Protein AF-A0AAD4Q093-F1 (afdb_monomer)

Mean predicted aligned error: 7.71 Å

Solvent-accessible surface area (backbone atoms only — not comparable to full-atom values): 6287 Å² total; per-residue (Å²): 132,83,76,72,58,82,68,55,68,68,61,55,53,51,38,52,50,53,30,52,54,29,44,57,50,27,52,52,41,47,53,52,50,52,50,53,51,48,53,37,40,76,72,63,76,44,87,67,55,66,74,64,46,39,64,73,76,34,57,67,41,57,53,29,50,53,49,29,51,54,32,49,50,56,42,49,54,50,47,36,49,66,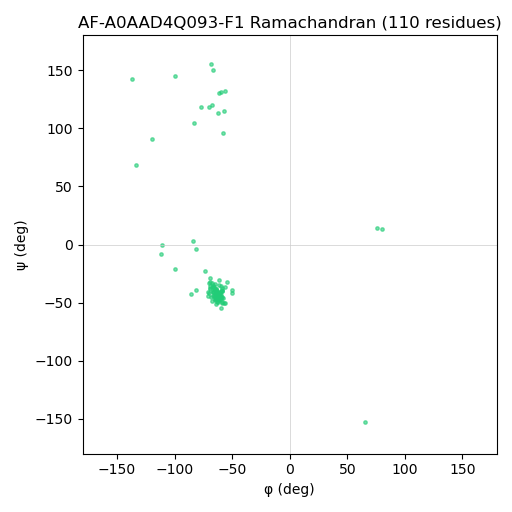55,35,66,70,46,50,56,48,50,54,48,55,53,51,52,49,50,52,53,34,45,76,71,74,41,80,79,84,86,127

Secondary structure (DSSP, 8-state):
--------HHHHHHHHHHHHHHHHHHHHHHHHHHHHHHHHHHTTS--S-HHHHHHHH-HHHHHHHHHHHHHHHHHHHHHHHHHTHHHHHHHHHHHHHHHHHHHHTT------

Radius of gyration: 18.15 Å; Cα contacts (8 Å, |Δi|>4): 68; chains: 1; bounding box: 41×20×58 Å

pLDDT: mean 85.92, std 13.87, range [34.16, 97.0]

Nearest PDB structures (foldseek):
  4bne-assembly1_B  TM=5.927E-01  e=4.797E+00  Gallus gallus
  3i2w-assembly1_B  TM=3.534E-01  e=2.654E+00  Drosophila melanogaster

Organism: NCBI:txid1131652

Structure (mmCIF, N/CA/C/O backbone):
data_AF-A0AAD4Q093-F1
#
_entry.id   AF-A0AAD4Q093-F1
#
loop_
_atom_site.group_PDB
_atom_site.id
_atom_site.type_symbol
_atom_site.label_atom_id
_atom_site.label_alt_id
_atom_site.label_comp_id
_atom_site.label_asym_id
_atom_site.label_entity_id
_atom_site.label_seq_id
_atom_site.pdbx_PDB_ins_code
_atom_site.Cartn_x
_atom_site.Cartn_y
_atom_site.Cartn_z
_atom_site.occupancy
_atom_site.B_iso_or_equiv
_atom_site.auth_seq_id
_atom_site.auth_comp_id
_atom_site.auth_asym_id
_atom_site.auth_atom_id
_atom_site.pdbx_PDB_model_num
ATOM 1 N N . MET A 1 1 ? 12.791 3.727 -34.131 1.00 34.16 1 MET A N 1
ATOM 2 C CA . MET A 1 1 ? 13.203 2.880 -32.993 1.00 34.16 1 MET A CA 1
ATOM 3 C C . MET A 1 1 ? 13.523 3.802 -31.833 1.00 34.16 1 MET A C 1
ATOM 5 O O . MET A 1 1 ? 14.506 4.523 -31.920 1.00 34.16 1 MET A O 1
ATOM 9 N N . LEU A 1 2 ? 12.662 3.862 -30.816 1.00 39.75 2 LEU A N 1
ATOM 10 C CA . LEU A 1 2 ? 12.984 4.540 -29.559 1.00 39.75 2 LEU A CA 1
ATOM 11 C C . LEU A 1 2 ? 13.916 3.610 -28.779 1.00 39.75 2 LEU A C 1
ATOM 13 O O . LEU A 1 2 ? 13.555 2.464 -28.521 1.00 39.75 2 LEU A O 1
ATOM 17 N N . ALA A 1 3 ? 15.135 4.074 -28.513 1.00 42.38 3 ALA A N 1
ATOM 18 C CA . ALA A 1 3 ? 16.124 3.335 -27.746 1.00 42.38 3 ALA A CA 1
ATOM 19 C C . ALA A 1 3 ? 15.588 3.089 -26.331 1.00 42.38 3 ALA A C 1
ATOM 21 O O . ALA A 1 3 ? 15.117 4.024 -25.681 1.00 42.38 3 ALA A O 1
ATOM 22 N N . ALA A 1 4 ? 15.661 1.839 -25.869 1.00 51.34 4 ALA A N 1
ATOM 23 C CA . ALA A 1 4 ? 15.519 1.531 -24.457 1.00 51.34 4 ALA A CA 1
ATOM 24 C C . ALA A 1 4 ? 16.585 2.342 -23.713 1.00 51.34 4 ALA A C 1
ATOM 26 O O . ALA A 1 4 ? 17.779 2.180 -23.954 1.00 51.34 4 ALA A O 1
ATOM 27 N N . THR A 1 5 ? 16.158 3.289 -22.885 1.00 55.91 5 THR A N 1
ATOM 28 C CA . THR A 1 5 ? 17.061 3.994 -21.980 1.00 55.91 5 THR A CA 1
ATOM 29 C C . THR A 1 5 ? 17.643 2.963 -21.025 1.00 55.91 5 THR A C 1
ATOM 31 O O . THR A 1 5 ? 16.892 2.394 -20.233 1.00 55.91 5 THR A O 1
ATOM 34 N N . ASP A 1 6 ? 18.950 2.711 -21.116 1.00 58.72 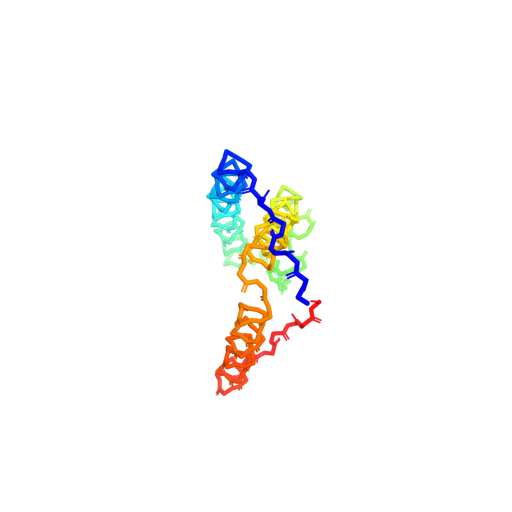6 ASP A N 1
ATOM 35 C CA . ASP A 1 6 ? 19.684 1.858 -20.179 1.00 58.72 6 ASP A CA 1
ATOM 36 C C . ASP A 1 6 ? 19.514 2.419 -18.764 1.00 58.72 6 ASP A C 1
ATOM 38 O O . ASP A 1 6 ? 20.207 3.349 -18.346 1.00 58.72 6 ASP A O 1
ATOM 42 N N . VAL A 1 7 ? 18.553 1.877 -18.014 1.00 61.44 7 VAL A N 1
ATOM 43 C CA . VAL A 1 7 ? 18.488 2.101 -16.575 1.00 61.44 7 VAL A CA 1
ATOM 44 C C . VAL A 1 7 ? 19.710 1.401 -15.983 1.00 61.44 7 VAL A C 1
ATOM 46 O O . VAL A 1 7 ? 19.815 0.177 -16.110 1.00 61.44 7 VAL A O 1
ATOM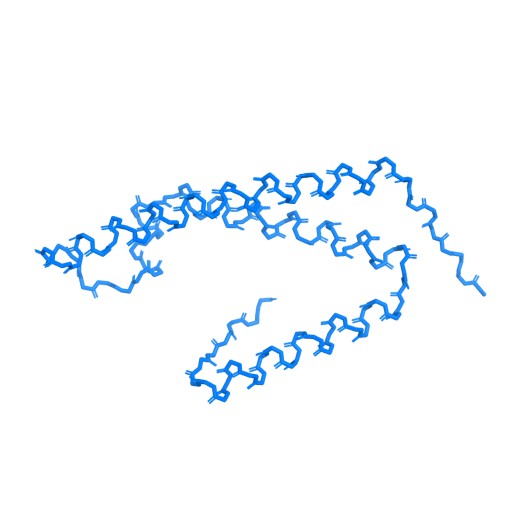 49 N N . PRO A 1 8 ? 20.617 2.119 -15.299 1.00 67.69 8 PRO A N 1
ATOM 50 C CA . PRO A 1 8 ? 21.768 1.489 -14.672 1.00 67.69 8 PRO A CA 1
ATOM 51 C C . PRO A 1 8 ? 21.310 0.394 -13.703 1.00 67.69 8 PRO A C 1
ATOM 53 O O . PRO A 1 8 ? 20.429 0.626 -12.867 1.00 67.69 8 PRO A O 1
ATOM 56 N N . PHE A 1 9 ? 21.915 -0.792 -13.796 1.00 67.31 9 PHE A N 1
ATOM 57 C CA . PHE A 1 9 ? 21.585 -1.950 -12.955 1.00 67.31 9 PHE A CA 1
ATOM 58 C C . PHE A 1 9 ? 21.569 -1.597 -11.455 1.00 67.31 9 PHE A C 1
ATOM 60 O O . PHE A 1 9 ? 20.645 -1.985 -10.736 1.00 67.31 9 PHE A O 1
ATOM 67 N N . ASP A 1 10 ? 22.507 -0.758 -11.009 1.00 73.31 10 ASP A N 1
ATOM 68 C CA . ASP A 1 10 ? 22.612 -0.302 -9.618 1.00 73.31 10 ASP A CA 1
ATOM 69 C C . ASP A 1 10 ? 21.424 0.563 -9.171 1.00 73.31 10 ASP A C 1
ATOM 71 O O . ASP A 1 10 ? 20.936 0.430 -8.047 1.00 73.31 10 ASP A O 1
ATOM 75 N N . ALA A 1 11 ? 20.889 1.404 -10.061 1.00 76.69 11 ALA A N 1
ATOM 76 C CA . ALA A 1 11 ? 19.718 2.226 -9.765 1.00 76.69 11 ALA A CA 1
ATOM 77 C C . ALA A 1 11 ? 18.448 1.369 -9.620 1.00 76.69 11 ALA A C 1
ATOM 79 O O . ALA A 1 11 ? 17.607 1.648 -8.765 1.00 76.69 11 ALA A O 1
ATOM 80 N N . SER A 1 12 ? 18.324 0.301 -10.415 1.00 79.94 12 SER A N 1
ATOM 81 C CA . SER A 1 12 ? 17.216 -0.660 -10.324 1.00 79.94 12 SER A CA 1
ATOM 82 C C . SER A 1 12 ? 17.253 -1.451 -9.013 1.00 79.94 12 SER A C 1
ATOM 84 O O . SER A 1 12 ? 16.233 -1.567 -8.330 1.00 79.94 12 SER A O 1
ATOM 86 N N . GLN A 1 13 ? 18.430 -1.936 -8.605 1.00 86.19 13 GLN A N 1
ATOM 87 C CA . GLN A 1 13 ? 18.579 -2.672 -7.343 1.00 86.19 13 GLN A CA 1
ATOM 88 C C . GLN A 1 13 ? 18.337 -1.784 -6.119 1.00 86.19 13 GLN A C 1
ATOM 90 O O . GLN A 1 13 ? 17.643 -2.196 -5.188 1.00 86.19 13 GLN A O 1
ATOM 95 N N . MET A 1 14 ? 18.826 -0.541 -6.139 1.00 88.81 14 MET A N 1
ATOM 96 C CA . MET A 1 14 ? 18.575 0.415 -5.059 1.00 88.81 14 MET A CA 1
ATOM 97 C C . MET A 1 14 ? 17.078 0.711 -4.897 1.00 88.81 14 MET A C 1
ATOM 99 O O . MET A 1 14 ? 16.561 0.699 -3.783 1.00 88.81 14 MET A O 1
ATOM 103 N N . ARG A 1 15 ? 16.348 0.922 -6.002 1.00 89.12 15 ARG A N 1
ATOM 104 C CA . ARG A 1 15 ? 14.896 1.176 -5.960 1.00 89.12 15 ARG A CA 1
ATOM 105 C C . ARG A 1 15 ? 14.107 -0.025 -5.445 1.00 89.12 15 ARG A C 1
ATOM 107 O O . ARG A 1 15 ? 13.192 0.161 -4.648 1.00 89.12 15 ARG A O 1
ATOM 114 N N . LYS A 1 16 ? 14.491 -1.247 -5.831 1.00 90.62 16 LYS A N 1
ATOM 115 C CA . LYS A 1 16 ? 13.906 -2.481 -5.277 1.00 90.62 16 LYS A CA 1
ATOM 116 C C . LYS A 1 16 ? 14.107 -2.571 -3.769 1.00 90.62 16 LYS A C 1
ATOM 118 O O . LYS A 1 16 ? 13.144 -2.821 -3.052 1.00 90.62 16 LYS A O 1
ATOM 123 N N . LYS A 1 17 ? 15.328 -2.316 -3.291 1.00 93.06 17 LYS A N 1
ATOM 124 C CA . LYS A 1 17 ? 15.633 -2.323 -1.858 1.00 93.06 17 LYS A CA 1
ATOM 125 C C . LYS A 1 17 ? 14.823 -1.265 -1.104 1.00 93.06 17 LYS A C 1
ATOM 127 O O . LYS A 1 17 ? 14.156 -1.594 -0.133 1.00 93.06 17 LYS A O 1
ATOM 132 N N . ASN A 1 18 ? 14.791 -0.028 -1.602 1.00 92.44 18 ASN A N 1
ATOM 133 C CA . ASN A 1 18 ? 14.010 1.053 -0.990 1.00 92.44 18 ASN A CA 1
ATOM 134 C C . ASN A 1 18 ? 12.511 0.723 -0.913 1.00 92.44 18 ASN A C 1
ATOM 136 O O . ASN A 1 18 ? 11.856 1.071 0.067 1.00 92.44 18 ASN A O 1
ATOM 140 N N . TYR A 1 19 ? 11.966 0.060 -1.938 1.00 95.12 19 TYR A N 1
ATOM 141 C CA . TYR A 1 19 ? 10.589 -0.426 -1.925 1.00 95.12 19 TYR A CA 1
ATOM 142 C C . TYR A 1 19 ? 10.376 -1.511 -0.862 1.00 95.12 19 TYR A C 1
ATOM 144 O O . TYR A 1 19 ? 9.428 -1.416 -0.089 1.00 95.12 19 TYR A O 1
ATOM 152 N N . GLN A 1 20 ? 11.264 -2.506 -0.778 1.00 96.50 20 GLN A N 1
ATOM 153 C CA . GLN A 1 20 ? 11.177 -3.586 0.215 1.00 96.50 20 GLN A CA 1
ATOM 154 C C . GLN A 1 20 ? 11.274 -3.066 1.656 1.00 96.50 20 GLN A C 1
ATOM 156 O O . GLN A 1 20 ? 10.504 -3.495 2.518 1.00 96.50 20 GLN A O 1
ATOM 161 N N . ASP A 1 21 ? 12.169 -2.110 1.906 1.00 96.19 21 ASP A N 1
ATOM 162 C CA . ASP A 1 21 ? 12.320 -1.470 3.213 1.00 96.19 21 ASP A CA 1
ATOM 163 C C . ASP A 1 21 ? 11.055 -0.669 3.578 1.00 96.19 21 ASP A C 1
ATOM 165 O O . ASP A 1 21 ? 10.542 -0.772 4.696 1.00 96.19 21 ASP A O 1
ATOM 169 N N . ALA A 1 22 ? 10.497 0.089 2.623 1.00 96.12 22 ALA A N 1
ATOM 170 C CA . ALA A 1 22 ? 9.255 0.836 2.824 1.00 96.12 22 ALA A CA 1
ATOM 171 C C . ALA A 1 22 ? 8.043 -0.083 3.049 1.00 96.12 22 ALA A C 1
ATOM 173 O O . ALA A 1 22 ? 7.205 0.221 3.898 1.00 96.12 22 ALA A O 1
ATOM 174 N N . LEU A 1 23 ? 7.968 -1.207 2.330 1.00 97.00 23 LEU A N 1
ATOM 175 C CA . LEU A 1 23 ? 6.911 -2.206 2.480 1.00 97.00 23 LEU A CA 1
ATOM 176 C C . LEU A 1 23 ? 6.960 -2.833 3.871 1.00 97.00 23 LEU A C 1
ATOM 178 O O . LEU A 1 23 ? 5.966 -2.791 4.587 1.00 97.00 23 LEU A O 1
ATOM 182 N N . SER A 1 24 ? 8.134 -3.309 4.288 1.00 96.00 24 SER A N 1
ATOM 183 C CA . SER A 1 24 ? 8.327 -3.920 5.609 1.00 96.00 24 SER A CA 1
ATOM 184 C C . SER A 1 24 ? 7.960 -2.951 6.736 1.00 96.00 24 SER A C 1
ATOM 186 O O . SER A 1 24 ? 7.324 -3.328 7.722 1.00 96.00 24 SER A O 1
ATOM 188 N N . LYS A 1 25 ? 8.322 -1.669 6.581 1.00 95.56 25 LYS A N 1
ATOM 189 C CA . LYS A 1 25 ? 7.938 -0.629 7.537 1.00 95.56 25 LYS A CA 1
ATOM 190 C C . LYS A 1 25 ? 6.424 -0.412 7.572 1.00 95.56 25 LYS A C 1
ATOM 192 O O . LYS A 1 25 ? 5.858 -0.354 8.661 1.00 95.56 25 LYS A O 1
ATOM 197 N N . PHE A 1 26 ? 5.779 -0.277 6.415 1.00 96.50 26 PHE A N 1
ATOM 198 C CA . PHE A 1 26 ? 4.333 -0.076 6.358 1.00 96.50 26 PHE A CA 1
ATOM 199 C C . PHE A 1 26 ? 3.567 -1.280 6.916 1.00 96.50 26 PHE A C 1
ATOM 201 O O . PHE A 1 26 ? 2.629 -1.082 7.672 1.00 96.50 26 PHE A O 1
ATOM 208 N N . GLU A 1 27 ? 3.988 -2.513 6.626 1.00 95.31 27 GLU A N 1
ATOM 209 C CA . GLU A 1 27 ? 3.370 -3.727 7.181 1.00 95.31 27 GLU A CA 1
ATOM 210 C C . GLU A 1 27 ? 3.445 -3.764 8.712 1.00 95.31 27 GLU A C 1
ATOM 212 O O . GLU A 1 27 ? 2.465 -4.106 9.376 1.00 95.31 27 GLU A O 1
ATOM 217 N N . SER A 1 28 ? 4.588 -3.373 9.284 1.00 95.31 28 SER A N 1
ATOM 218 C CA . SER A 1 28 ? 4.735 -3.250 10.736 1.00 95.31 28 SER A CA 1
ATOM 219 C C . SER A 1 28 ? 3.803 -2.179 11.307 1.00 95.31 28 SER A C 1
ATOM 221 O O . SER A 1 28 ? 3.071 -2.451 12.260 1.00 95.31 28 SER A O 1
ATOM 223 N N . ASP A 1 29 ? 3.804 -0.982 10.711 1.00 94.69 29 ASP A N 1
ATOM 224 C CA . ASP A 1 29 ? 2.968 0.137 11.156 1.00 94.69 29 ASP A CA 1
ATOM 225 C C . ASP A 1 29 ? 1.461 -0.190 11.000 1.00 94.69 29 ASP A C 1
ATOM 227 O O . ASP A 1 29 ? 0.666 0.152 11.874 1.00 94.69 29 ASP A O 1
ATOM 231 N N . ASP A 1 30 ? 1.048 -0.878 9.925 1.00 95.69 30 ASP A N 1
ATOM 232 C CA . ASP A 1 30 ? -0.340 -1.304 9.665 1.00 95.69 30 ASP A CA 1
ATOM 233 C C . ASP A 1 30 ? -0.803 -2.371 10.648 1.00 95.69 30 ASP A C 1
ATOM 235 O O . ASP A 1 30 ? -1.887 -2.256 11.222 1.00 95.69 30 ASP A O 1
ATOM 239 N N . LYS A 1 31 ? 0.037 -3.375 10.913 1.00 95.94 31 LYS A N 1
ATOM 240 C CA . LYS A 1 31 ? -0.271 -4.412 11.897 1.00 95.94 31 LYS A CA 1
ATOM 241 C C . LYS A 1 31 ? -0.452 -3.819 13.290 1.00 95.94 31 LYS A C 1
ATOM 243 O O . LYS A 1 31 ? -1.399 -4.179 13.989 1.00 95.94 31 LYS A O 1
ATOM 248 N N . GLU A 1 32 ? 0.437 -2.912 13.692 1.00 95.44 32 GLU A N 1
ATOM 249 C CA . GLU A 1 32 ? 0.325 -2.220 14.973 1.00 95.44 32 GLU A CA 1
ATOM 250 C C . GLU A 1 32 ? -0.935 -1.342 15.014 1.00 95.44 32 GLU A C 1
ATOM 252 O O . 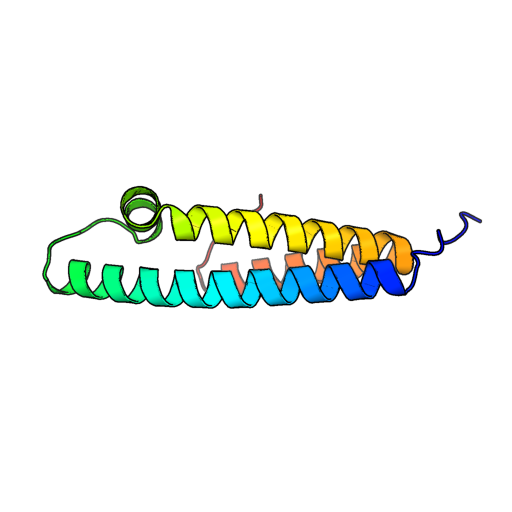GLU A 1 32 ? -1.712 -1.427 15.964 1.00 95.44 32 GLU A O 1
ATOM 257 N N . ALA A 1 33 ? -1.196 -0.546 13.973 1.00 96.25 33 ALA A N 1
ATOM 258 C CA . ALA A 1 33 ? -2.389 0.293 13.897 1.00 96.25 33 ALA A CA 1
ATOM 259 C C . ALA A 1 33 ? -3.683 -0.527 14.000 1.00 96.25 33 ALA A C 1
ATOM 261 O O . ALA A 1 33 ? -4.566 -0.176 14.779 1.00 96.25 33 ALA A O 1
ATOM 262 N N . ARG A 1 34 ? -3.788 -1.641 13.266 1.00 96.94 34 ARG A N 1
ATOM 263 C CA . ARG A 1 34 ? -4.961 -2.527 13.305 1.00 96.94 34 ARG A CA 1
ATOM 264 C C . ARG A 1 34 ? -5.145 -3.197 14.654 1.00 96.94 34 ARG A C 1
ATOM 266 O O . ARG A 1 34 ? -6.280 -3.341 15.093 1.00 96.94 34 ARG A O 1
ATOM 273 N N . LYS A 1 35 ? -4.051 -3.596 15.308 1.00 96.25 35 LYS A N 1
ATOM 274 C CA . LYS A 1 35 ? -4.111 -4.163 16.655 1.00 96.25 35 LYS A CA 1
ATOM 275 C C . LYS A 1 35 ? -4.730 -3.160 17.633 1.00 96.25 35 LYS A C 1
ATOM 277 O O . LYS A 1 35 ? -5.737 -3.483 18.248 1.00 96.25 35 LYS A O 1
ATOM 282 N N . ASN A 1 36 ? -4.180 -1.948 17.707 1.00 94.81 36 ASN A N 1
ATOM 283 C CA . ASN A 1 36 ? -4.680 -0.922 18.628 1.00 94.81 36 ASN A CA 1
ATOM 284 C C . ASN A 1 36 ? -6.116 -0.493 18.288 1.00 94.81 36 ASN A C 1
ATOM 286 O O . ASN A 1 36 ? -6.927 -0.319 19.185 1.00 94.81 36 ASN A O 1
ATOM 290 N N . TYR A 1 37 ? -6.452 -0.376 16.997 1.00 96.50 37 TYR A N 1
ATOM 291 C CA . TYR A 1 37 ? -7.824 -0.088 16.574 1.00 96.50 37 TYR A CA 1
ATOM 292 C C . TYR A 1 37 ? -8.809 -1.153 17.059 1.00 96.50 37 TYR A C 1
ATOM 294 O O . TYR A 1 37 ? -9.883 -0.812 17.541 1.00 96.50 37 TYR A O 1
ATOM 302 N N . ASN A 1 38 ? -8.462 -2.435 16.917 1.00 95.62 38 ASN A N 1
ATOM 303 C CA . ASN A 1 38 ? -9.329 -3.518 17.366 1.00 95.62 38 ASN A CA 1
ATOM 304 C C . ASN A 1 38 ? -9.462 -3.523 18.893 1.00 95.62 38 ASN A C 1
ATOM 306 O O . ASN A 1 38 ? -10.574 -3.670 19.376 1.00 95.62 38 ASN A O 1
ATOM 310 N N . GLU A 1 39 ? -8.375 -3.293 19.636 1.00 96.19 39 GLU A N 1
ATOM 311 C CA . GLU A 1 39 ? -8.416 -3.167 21.102 1.00 96.19 39 GLU A CA 1
ATOM 312 C C . GLU A 1 39 ? -9.342 -2.013 21.534 1.00 96.19 39 GLU A C 1
ATOM 314 O O . GLU A 1 39 ? -10.279 -2.229 22.299 1.00 96.19 39 GLU A O 1
ATOM 319 N N . GLU A 1 40 ? -9.181 -0.816 20.961 1.00 95.69 40 GLU A N 1
ATOM 320 C CA . GLU A 1 40 ? -10.055 0.325 21.266 1.00 95.69 40 GLU A CA 1
ATOM 321 C C . GLU A 1 40 ? -11.507 0.101 20.830 1.00 95.69 40 GLU A C 1
ATOM 323 O O . GLU A 1 40 ? -12.440 0.575 21.478 1.00 95.69 40 GLU A O 1
ATOM 328 N N . LYS A 1 41 ? -11.728 -0.613 19.726 1.00 93.50 41 LYS A N 1
ATOM 329 C CA . LYS A 1 41 ? -13.071 -0.935 19.245 1.00 93.50 41 LYS A CA 1
ATOM 330 C C . LYS A 1 41 ? -13.768 -1.950 20.147 1.00 93.50 41 LYS A C 1
ATOM 332 O O . LYS A 1 41 ? -14.942 -1.763 20.461 1.00 93.50 41 LYS A O 1
ATOM 337 N N . ASP A 1 42 ? -13.059 -2.995 20.561 1.00 94.88 42 ASP A N 1
ATOM 338 C CA . ASP A 1 42 ? -13.585 -4.061 21.417 1.00 94.88 42 ASP A CA 1
ATOM 339 C C . ASP A 1 42 ? -13.890 -3.542 22.831 1.00 94.88 42 ASP A C 1
ATOM 341 O O . ASP A 1 42 ? -14.871 -3.954 23.450 1.00 94.88 42 ASP A O 1
ATOM 345 N N . GLU A 1 43 ? -13.108 -2.574 23.314 1.00 95.44 43 GLU A N 1
ATOM 346 C CA . GLU A 1 43 ? -13.341 -1.874 24.583 1.00 95.44 43 GLU A CA 1
ATOM 347 C C . GLU A 1 43 ? -14.382 -0.739 24.469 1.00 95.44 43 GLU A C 1
ATOM 349 O O . GLU A 1 43 ? -14.762 -0.130 25.470 1.00 95.44 43 GLU A O 1
ATOM 354 N N . GLY A 1 44 ? -14.890 -0.465 23.261 1.00 94.00 44 GLY A N 1
ATOM 355 C CA . GLY A 1 44 ? -15.918 0.546 23.007 1.00 94.00 44 GLY A CA 1
ATOM 356 C C . GLY A 1 44 ? -15.415 1.995 23.028 1.00 94.00 44 GLY A C 1
ATOM 357 O O . GLY A 1 44 ? -16.229 2.919 23.059 1.00 94.00 44 GLY A O 1
ATOM 358 N N . PHE A 1 45 ? -14.099 2.212 22.987 1.00 94.50 45 PHE A N 1
ATOM 359 C CA . PHE A 1 45 ? -13.474 3.537 22.922 1.00 94.50 45 PHE A CA 1
ATOM 360 C C . PHE A 1 45 ? -13.614 4.207 21.556 1.00 94.50 45 PHE A C 1
ATOM 362 O O . PHE A 1 45 ? -13.576 5.435 21.468 1.00 94.50 45 PHE A O 1
ATOM 369 N N . THR A 1 46 ? -13.828 3.433 20.491 1.00 92.62 46 THR A N 1
ATOM 370 C CA . THR A 1 46 ? -14.113 3.984 19.166 1.00 92.62 46 THR A CA 1
ATOM 371 C C . THR A 1 46 ? -15.235 3.238 18.451 1.00 92.62 46 THR A C 1
ATOM 373 O O . THR A 1 46 ? -15.349 2.015 18.504 1.00 92.62 46 THR A O 1
ATOM 376 N N . SER A 1 47 ? -16.062 3.998 17.734 1.00 93.75 47 SER A N 1
ATOM 377 C CA . SER A 1 47 ? -17.025 3.476 16.753 1.00 93.75 47 SER A CA 1
ATOM 378 C C . SER A 1 47 ? -16.644 3.849 15.318 1.00 93.75 47 SER A C 1
ATOM 380 O O . SER A 1 47 ? -17.330 3.462 14.367 1.00 93.75 47 SER A O 1
ATOM 382 N N . ASP A 1 48 ? -15.533 4.570 15.154 1.00 92.75 48 ASP A N 1
ATOM 383 C CA . ASP A 1 48 ? -15.077 5.036 13.857 1.00 92.75 48 ASP A CA 1
ATOM 384 C C . ASP A 1 48 ? -14.627 3.868 12.984 1.00 92.75 48 ASP A C 1
ATOM 386 O O . ASP A 1 48 ? -14.209 2.798 13.444 1.00 92.75 48 ASP A O 1
ATOM 390 N N . LYS A 1 49 ? -14.674 4.082 11.669 1.00 93.88 49 LYS A N 1
ATOM 391 C CA . LYS A 1 49 ? -13.990 3.197 10.727 1.00 93.88 49 LYS A CA 1
ATOM 392 C C . LYS A 1 49 ? -12.480 3.327 10.917 1.00 93.88 49 LYS A C 1
ATOM 394 O O . LYS A 1 49 ? -11.984 4.410 11.222 1.00 93.88 49 LYS A O 1
ATOM 399 N N . PHE A 1 50 ? -11.755 2.241 10.647 1.00 92.62 50 PHE A N 1
ATOM 400 C CA . PHE A 1 50 ? -10.294 2.203 10.757 1.00 92.62 50 PHE A CA 1
ATOM 401 C C . PHE A 1 50 ? -9.611 3.372 10.035 1.00 92.62 50 PHE A C 1
ATOM 403 O O . PHE A 1 50 ? -8.706 3.971 10.592 1.00 92.62 50 PHE A O 1
ATOM 410 N N . GLU A 1 51 ? -10.064 3.738 8.833 1.00 90.94 51 GLU A N 1
ATOM 411 C CA . GLU A 1 51 ? -9.479 4.834 8.043 1.00 90.94 51 GLU A CA 1
ATOM 412 C C . GLU A 1 51 ? -9.559 6.192 8.754 1.00 90.94 51 GLU A C 1
ATOM 414 O O . GLU A 1 51 ? -8.577 6.933 8.795 1.00 90.94 51 GLU A O 1
ATOM 419 N N . THR A 1 52 ? -10.697 6.504 9.374 1.00 93.12 52 THR A N 1
ATOM 420 C CA . THR A 1 52 ? -10.846 7.724 10.175 1.00 93.12 52 THR A CA 1
ATOM 421 C C . THR A 1 52 ? -9.975 7.640 11.423 1.00 93.12 52 THR A C 1
ATOM 423 O O . THR A 1 52 ? -9.189 8.543 11.696 1.00 93.12 52 THR A O 1
ATOM 426 N N . TRP A 1 53 ? -10.048 6.519 12.138 1.00 95.62 53 TRP A N 1
ATOM 427 C CA . TRP A 1 53 ? -9.321 6.329 13.387 1.00 95.62 53 TRP A CA 1
ATOM 428 C C . TRP A 1 53 ? -7.796 6.391 13.202 1.00 95.62 53 TRP A C 1
ATOM 430 O O . TRP A 1 53 ? -7.096 7.056 13.967 1.00 95.62 53 TRP A O 1
ATOM 440 N N . VAL A 1 54 ? -7.260 5.742 12.164 1.00 95.00 54 VAL A N 1
ATOM 441 C CA . VAL A 1 54 ? -5.812 5.621 11.946 1.00 95.00 54 VAL A CA 1
ATOM 442 C C . VAL A 1 54 ? -5.181 6.959 11.572 1.00 95.00 54 VAL A C 1
ATOM 444 O O . VAL A 1 54 ? -4.054 7.241 11.974 1.00 95.00 54 VAL A O 1
ATOM 447 N N . THR A 1 55 ? -5.915 7.825 10.867 1.00 91.88 55 THR A N 1
ATOM 448 C CA . THR A 1 55 ? -5.423 9.168 10.516 1.00 91.88 55 THR A CA 1
ATOM 449 C C . THR A 1 55 ? -5.302 10.088 11.729 1.00 91.88 55 THR A C 1
ATOM 451 O O . THR A 1 55 ? -4.424 10.948 11.748 1.00 91.88 55 THR A O 1
ATOM 454 N N . GLN A 1 56 ? -6.130 9.881 12.754 1.00 92.69 56 GLN A N 1
ATOM 455 C CA . GLN A 1 56 ? -6.120 10.672 13.984 1.00 92.69 56 GLN A CA 1
ATOM 456 C C . GLN A 1 56 ? -5.105 10.140 15.003 1.00 92.69 56 GLN A C 1
ATOM 458 O O . GLN A 1 56 ? -4.369 10.915 15.608 1.00 92.69 56 GLN A O 1
ATOM 463 N N . ASN A 1 57 ? -5.037 8.816 15.165 1.00 94.75 57 ASN A N 1
ATOM 464 C CA . ASN A 1 57 ? -4.296 8.186 16.261 1.00 94.75 57 ASN A CA 1
ATOM 465 C C . ASN A 1 57 ? -2.909 7.679 15.854 1.00 94.75 57 ASN A C 1
ATOM 467 O O . ASN A 1 57 ? -2.037 7.489 16.703 1.00 94.75 57 ASN A O 1
ATOM 471 N N . ARG A 1 58 ? -2.670 7.450 14.557 1.00 93.38 58 ARG A N 1
ATOM 472 C CA . ARG A 1 58 ? -1.413 6.880 14.050 1.00 93.38 58 ARG A CA 1
ATOM 473 C C . ARG A 1 58 ? -0.870 7.664 12.845 1.00 93.38 58 ARG A C 1
ATOM 475 O O . ARG A 1 58 ? -0.774 7.112 11.750 1.00 93.38 58 ARG A O 1
ATOM 482 N N . PRO A 1 59 ? -0.401 8.917 13.022 1.00 91.38 59 PRO A N 1
ATOM 483 C CA . PRO A 1 59 ? 0.197 9.692 11.927 1.00 91.38 59 PRO A CA 1
ATOM 484 C C . PRO A 1 59 ? 1.356 8.976 11.212 1.00 91.38 59 PRO A C 1
ATOM 486 O O . PRO A 1 59 ? 1.533 9.129 10.002 1.00 91.38 59 PRO A O 1
ATOM 489 N N . SER A 1 60 ? 2.124 8.153 11.938 1.00 90.94 60 SER A N 1
ATOM 490 C CA . SER A 1 60 ? 3.212 7.337 11.383 1.00 90.94 60 SER A CA 1
ATOM 491 C C . SER A 1 60 ? 2.739 6.354 10.309 1.00 90.94 60 SER A C 1
ATOM 493 O O . SER A 1 60 ? 3.451 6.172 9.324 1.00 90.94 60 SER A O 1
ATOM 495 N N . TRP A 1 61 ? 1.534 5.792 10.450 1.00 94.88 61 TRP A N 1
ATOM 496 C CA . TRP A 1 61 ? 0.916 4.906 9.460 1.00 94.88 61 TRP A CA 1
ATOM 497 C C . TRP A 1 61 ? 0.660 5.634 8.139 1.00 94.88 61 TRP A C 1
ATOM 499 O O . TRP A 1 61 ? 0.979 5.130 7.064 1.00 94.88 61 TRP A O 1
ATOM 509 N N . GLY A 1 62 ? 0.139 6.864 8.205 1.00 92.88 62 GLY A N 1
ATOM 510 C CA . GLY A 1 62 ? -0.084 7.686 7.014 1.00 92.88 62 GLY A CA 1
ATOM 511 C C . GLY A 1 62 ? 1.225 8.033 6.299 1.00 92.88 62 GLY A C 1
ATOM 512 O O . GLY A 1 62 ? 1.307 7.977 5.070 1.00 92.88 62 GLY A O 1
ATOM 513 N N . VAL A 1 63 ? 2.276 8.337 7.067 1.00 94.12 63 VAL A N 1
ATOM 514 C CA . VAL A 1 63 ? 3.617 8.619 6.532 1.00 94.12 63 VAL A CA 1
ATOM 515 C C . VAL A 1 63 ? 4.224 7.385 5.863 1.00 94.12 63 VAL A C 1
ATOM 517 O O . VAL A 1 63 ? 4.755 7.500 4.753 1.00 94.12 63 VAL A O 1
ATOM 520 N N . SER A 1 64 ? 4.146 6.205 6.484 1.00 95.19 64 SER A N 1
ATOM 521 C CA . SER A 1 64 ? 4.680 4.979 5.882 1.00 95.19 64 SER A CA 1
ATOM 522 C C . SER A 1 64 ? 3.868 4.527 4.672 1.00 95.19 64 SER A C 1
ATOM 524 O O . SER A 1 64 ? 4.481 4.178 3.664 1.00 95.19 64 SER A O 1
ATOM 526 N N . LYS A 1 65 ? 2.533 4.667 4.685 1.00 94.62 65 LYS A N 1
ATOM 527 C CA . LYS A 1 65 ? 1.679 4.439 3.504 1.00 94.62 65 LYS A CA 1
ATOM 528 C C . LYS A 1 65 ? 2.104 5.312 2.323 1.00 94.62 65 LYS A C 1
ATOM 53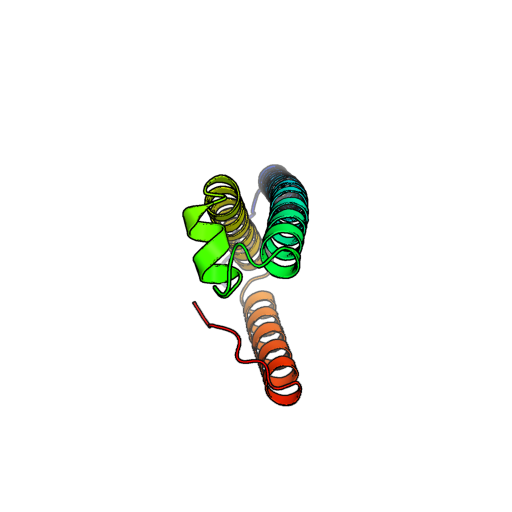0 O O . LYS A 1 65 ? 2.343 4.803 1.229 1.00 94.62 65 LYS A O 1
ATOM 535 N N . LYS A 1 66 ? 2.257 6.622 2.550 1.00 94.31 66 LYS A N 1
ATOM 536 C CA . LYS A 1 66 ? 2.676 7.571 1.506 1.00 94.31 66 LYS A CA 1
ATOM 537 C C . LYS A 1 66 ? 4.090 7.278 1.001 1.00 94.31 66 LYS A C 1
ATOM 539 O O . LYS A 1 66 ? 4.356 7.385 -0.193 1.00 94.31 66 LYS A O 1
ATOM 544 N N . THR A 1 67 ? 4.994 6.892 1.901 1.00 95.25 67 THR A N 1
ATOM 545 C CA . THR A 1 67 ? 6.363 6.505 1.536 1.00 95.25 67 THR A CA 1
ATOM 546 C C . THR A 1 67 ? 6.359 5.260 0.654 1.00 95.25 67 THR A C 1
ATOM 548 O O . THR A 1 67 ? 7.017 5.254 -0.384 1.00 95.25 67 THR A O 1
ATOM 551 N N . LEU A 1 68 ? 5.589 4.233 1.023 1.00 95.75 68 LEU A N 1
ATOM 552 C CA . LEU A 1 68 ? 5.435 3.018 0.228 1.00 95.75 68 LEU A CA 1
ATOM 553 C C . LEU A 1 68 ? 4.865 3.322 -1.163 1.00 95.75 68 LEU A C 1
ATOM 555 O O . LEU A 1 68 ? 5.420 2.840 -2.148 1.00 95.75 68 LEU A O 1
ATOM 559 N N . GLN A 1 69 ? 3.826 4.159 -1.261 1.00 94.06 69 GLN A N 1
ATOM 560 C CA . GLN A 1 69 ? 3.273 4.592 -2.551 1.00 94.06 69 GLN A CA 1
ATOM 561 C C . GLN A 1 69 ? 4.340 5.265 -3.422 1.00 94.06 69 GLN A C 1
ATOM 563 O O . GLN A 1 69 ? 4.575 4.820 -4.541 1.00 94.06 69 GLN A O 1
ATOM 568 N N . GLY A 1 70 ? 5.085 6.235 -2.880 1.00 94.31 70 GLY A N 1
ATOM 569 C CA . GLY A 1 70 ? 6.157 6.896 -3.631 1.00 94.31 70 GLY A CA 1
ATOM 570 C C . GLY A 1 70 ? 7.250 5.932 -4.116 1.00 94.31 70 GLY A C 1
ATOM 571 O O . GLY A 1 70 ? 7.704 6.029 -5.254 1.00 94.31 70 GLY A O 1
ATOM 572 N N . ARG A 1 71 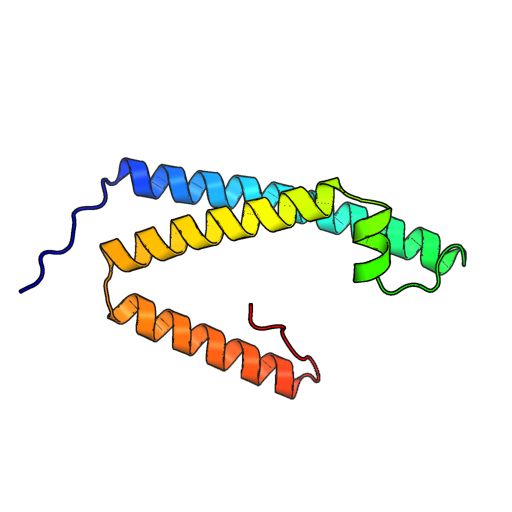? 7.651 4.951 -3.293 1.00 94.31 71 ARG A N 1
ATOM 573 C CA . ARG A 1 71 ? 8.629 3.926 -3.712 1.00 94.31 71 ARG A CA 1
ATOM 574 C C . ARG A 1 71 ? 8.062 2.951 -4.742 1.00 94.31 71 ARG A C 1
ATOM 576 O O . ARG A 1 71 ? 8.800 2.501 -5.617 1.00 94.31 71 ARG A O 1
ATOM 583 N N . SER A 1 72 ? 6.771 2.641 -4.661 1.00 91.38 72 SER A N 1
ATOM 584 C CA . SER A 1 72 ? 6.068 1.832 -5.659 1.00 91.38 72 SER A CA 1
ATOM 585 C C . SER A 1 72 ? 6.037 2.533 -7.019 1.00 91.38 72 SER A C 1
ATOM 587 O O . SER A 1 72 ? 6.320 1.905 -8.042 1.00 91.38 72 SER A O 1
ATOM 589 N N . ASP A 1 73 ? 5.775 3.841 -7.038 1.00 91.62 73 ASP A N 1
ATOM 590 C CA . ASP A 1 73 ? 5.772 4.648 -8.262 1.00 91.62 73 ASP A CA 1
ATOM 591 C C . ASP A 1 73 ? 7.171 4.715 -8.885 1.00 91.62 73 ASP A C 1
ATOM 593 O O . ASP A 1 73 ? 7.335 4.482 -10.084 1.00 91.62 73 ASP A O 1
ATOM 597 N N . GLU A 1 74 ? 8.207 4.942 -8.072 1.00 91.31 74 GLU A N 1
ATOM 598 C CA . GLU A 1 74 ? 9.604 4.932 -8.524 1.00 91.31 74 GLU A CA 1
ATOM 599 C C . GLU A 1 74 ? 10.013 3.587 -9.145 1.00 91.31 74 GLU A C 1
ATOM 601 O O . GLU A 1 74 ? 10.748 3.560 -10.142 1.00 91.31 74 GLU A O 1
ATOM 606 N N . LEU A 1 75 ? 9.569 2.472 -8.555 1.00 88.88 75 LEU A N 1
ATOM 607 C CA . LEU A 1 75 ? 9.842 1.127 -9.056 1.00 88.88 75 LEU A CA 1
ATOM 608 C C . LEU A 1 75 ? 9.078 0.855 -10.358 1.00 88.88 75 LEU A C 1
ATOM 610 O O . LEU A 1 75 ? 9.656 0.326 -11.308 1.00 88.88 75 LEU A O 1
ATOM 614 N N . THR A 1 76 ? 7.817 1.283 -10.427 1.00 88.12 76 THR A N 1
ATOM 615 C CA . THR A 1 76 ? 6.966 1.161 -11.618 1.00 88.12 76 THR A CA 1
ATOM 616 C C . THR A 1 76 ? 7.546 1.946 -12.789 1.00 88.12 76 THR A C 1
ATOM 618 O O . THR A 1 76 ? 7.720 1.389 -13.869 1.00 88.12 76 THR A O 1
ATOM 621 N N . GLN A 1 77 ? 7.942 3.204 -12.576 1.00 87.81 77 GLN A N 1
ATOM 622 C CA . GLN A 1 77 ? 8.596 4.027 -13.600 1.00 87.81 77 GLN A CA 1
ATOM 623 C C . GLN A 1 77 ? 9.896 3.389 -14.099 1.00 87.81 77 GLN A C 1
ATOM 625 O O . GLN A 1 77 ? 10.186 3.404 -15.293 1.00 87.81 77 GLN A O 1
ATOM 630 N N . THR A 1 78 ? 10.664 2.779 -13.195 1.00 87.81 78 THR A N 1
ATOM 631 C CA . THR A 1 78 ? 11.900 2.072 -13.552 1.00 87.81 78 THR A CA 1
ATOM 632 C C . THR A 1 78 ? 11.620 0.849 -14.418 1.00 87.81 78 THR A C 1
ATOM 634 O O . THR A 1 78 ? 12.30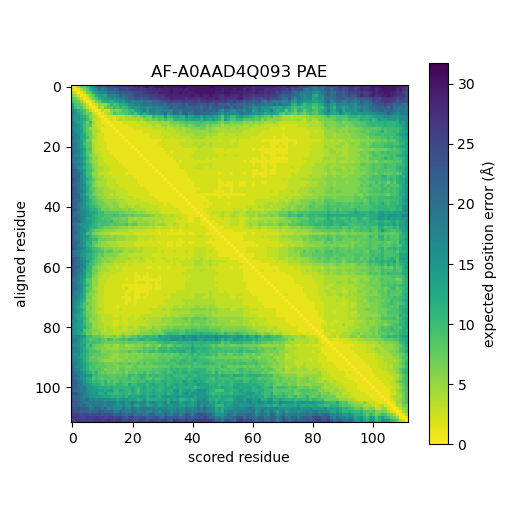8 0.622 -15.412 1.00 87.81 78 THR A O 1
ATOM 637 N N . ALA A 1 79 ? 10.593 0.075 -14.072 1.00 85.25 79 ALA A N 1
ATOM 638 C CA . ALA A 1 79 ? 10.170 -1.067 -14.867 1.00 85.25 79 ALA A CA 1
ATOM 639 C C . ALA A 1 79 ? 9.613 -0.634 -16.234 1.00 85.25 79 ALA A C 1
ATOM 641 O O . ALA A 1 79 ? 9.960 -1.240 -17.244 1.00 85.25 79 ALA A O 1
ATOM 642 N N . MET A 1 80 ? 8.841 0.453 -16.301 1.00 86.75 80 MET A N 1
ATOM 643 C CA . MET A 1 80 ? 8.381 1.033 -17.567 1.00 86.75 80 MET A CA 1
ATOM 644 C C . MET A 1 80 ? 9.548 1.498 -18.447 1.00 86.75 80 MET A C 1
ATOM 646 O O . MET A 1 80 ? 9.533 1.245 -19.647 1.00 86.75 80 MET A O 1
ATOM 650 N N . ALA A 1 81 ? 10.579 2.124 -17.873 1.00 85.56 81 ALA A N 1
ATOM 651 C CA . ALA A 1 81 ? 11.764 2.543 -18.623 1.00 85.56 81 ALA A CA 1
ATOM 652 C C . ALA A 1 81 ? 12.579 1.351 -19.159 1.00 85.56 81 ALA A C 1
ATOM 654 O O . ALA A 1 81 ? 13.111 1.420 -20.264 1.00 85.56 81 ALA A O 1
ATOM 655 N N . ALA A 1 82 ? 12.658 0.255 -18.397 1.00 84.62 82 ALA A N 1
ATOM 656 C CA . ALA A 1 82 ? 13.427 -0.931 -18.771 1.00 84.62 82 ALA A CA 1
ATOM 657 C C . ALA A 1 82 ? 12.691 -1.859 -19.756 1.00 84.62 82 ALA A C 1
ATOM 659 O O . ALA A 1 82 ? 13.310 -2.429 -20.650 1.00 84.62 82 ALA A O 1
ATOM 660 N N . PHE A 1 83 ? 11.378 -2.034 -19.588 1.00 85.12 83 PHE A N 1
ATOM 661 C CA . PHE A 1 83 ? 10.583 -3.029 -20.320 1.00 85.12 83 PHE A CA 1
ATOM 662 C C . PHE A 1 83 ? 9.578 -2.413 -21.305 1.00 85.12 83 PHE A C 1
ATOM 664 O O . PHE A 1 83 ? 8.976 -3.131 -22.105 1.00 85.12 83 PHE A O 1
ATOM 671 N N . GLY A 1 84 ? 9.401 -1.091 -21.275 1.00 85.25 84 GLY A N 1
ATOM 672 C CA . GLY A 1 84 ? 8.559 -0.351 -22.208 1.00 85.25 84 GLY A CA 1
ATOM 673 C C . GLY A 1 84 ? 7.064 -0.673 -22.105 1.00 85.25 84 GLY A C 1
ATOM 674 O O . GLY A 1 84 ? 6.543 -1.064 -21.058 1.00 85.25 84 GLY A O 1
ATOM 675 N N . LEU A 1 85 ? 6.372 -0.501 -23.235 1.00 83.25 85 LEU A N 1
ATOM 676 C CA . LEU A 1 85 ? 4.913 -0.617 -23.368 1.00 83.25 85 LEU A CA 1
ATOM 677 C C . LEU A 1 85 ? 4.354 -1.970 -22.915 1.00 83.25 85 LEU A C 1
ATOM 679 O O . LEU A 1 85 ? 3.308 -2.001 -22.278 1.00 83.25 85 LEU A O 1
ATOM 683 N N . ALA A 1 86 ? 5.064 -3.074 -23.163 1.00 83.81 86 ALA A N 1
ATOM 684 C CA . ALA A 1 86 ? 4.594 -4.406 -22.778 1.00 83.81 86 ALA A CA 1
ATOM 685 C C . ALA A 1 86 ? 4.414 -4.549 -21.255 1.00 83.81 86 ALA A C 1
ATOM 687 O O . ALA A 1 86 ? 3.491 -5.218 -20.788 1.00 83.81 86 ALA A O 1
ATOM 688 N N . TYR A 1 87 ? 5.272 -3.897 -20.463 1.00 85.94 87 TYR A N 1
ATOM 689 C CA . TYR A 1 87 ? 5.111 -3.864 -19.010 1.00 85.94 87 TYR A CA 1
ATOM 690 C C . TYR A 1 87 ? 3.925 -2.993 -18.592 1.00 85.94 87 TYR A C 1
ATOM 692 O O . TYR A 1 87 ? 3.168 -3.388 -17.709 1.00 85.94 87 TYR A O 1
ATOM 700 N N . GLN A 1 88 ? 3.729 -1.845 -19.246 1.00 86.44 88 GLN A N 1
ATOM 701 C CA . GLN A 1 88 ? 2.592 -0.965 -18.976 1.00 86.44 88 GLN A CA 1
ATOM 702 C C . GLN A 1 88 ? 1.254 -1.656 -19.279 1.00 86.44 88 GLN A C 1
ATOM 704 O O . GLN A 1 88 ? 0.352 -1.626 -18.448 1.00 86.44 88 GLN A O 1
ATOM 709 N N . GLU A 1 89 ? 1.133 -2.326 -20.425 1.00 87.50 89 GLU A N 1
ATOM 710 C CA . GLU A 1 89 ? -0.073 -3.077 -20.801 1.00 87.50 89 GLU A CA 1
ATOM 711 C C . GLU A 1 89 ? -0.379 -4.194 -19.802 1.00 87.50 89 GLU A C 1
ATOM 713 O O . GLU A 1 89 ? -1.527 -4.367 -19.387 1.00 87.50 89 GLU A O 1
ATOM 718 N N . LYS A 1 90 ? 0.656 -4.930 -19.376 1.00 88.88 90 LYS A N 1
ATOM 719 C CA . LYS A 1 90 ? 0.511 -5.952 -18.341 1.00 88.88 90 LYS A CA 1
ATOM 720 C C . LYS A 1 90 ? 0.042 -5.342 -17.020 1.00 88.88 90 LYS A C 1
ATOM 722 O O . LYS A 1 90 ? -0.890 -5.863 -16.420 1.00 88.88 90 LYS A O 1
ATOM 727 N N . LEU A 1 91 ? 0.655 -4.244 -16.584 1.00 87.31 91 LEU A N 1
ATOM 728 C CA . LEU A 1 91 ? 0.303 -3.579 -15.332 1.00 87.31 91 LEU A CA 1
ATOM 729 C C . LEU A 1 91 ? -1.157 -3.108 -15.328 1.00 87.31 91 LEU A C 1
ATOM 731 O O . LEU A 1 91 ? -1.868 -3.331 -14.353 1.00 87.31 91 LEU A O 1
ATOM 735 N N . GLU A 1 92 ? -1.620 -2.486 -16.412 1.00 87.25 92 GLU A N 1
ATOM 736 C CA . GLU A 1 92 ? -3.009 -2.028 -16.527 1.00 87.25 92 GLU A CA 1
ATOM 737 C C . GLU A 1 92 ? -4.001 -3.195 -16.570 1.00 87.25 92 GLU A C 1
ATOM 739 O O . GLU A 1 92 ? -5.073 -3.129 -15.962 1.00 87.25 92 GLU A O 1
ATOM 744 N N . LYS A 1 93 ? -3.627 -4.305 -17.218 1.00 90.31 93 LYS A N 1
ATOM 745 C CA . LYS A 1 93 ? -4.414 -5.537 -17.169 1.00 90.31 93 LYS A CA 1
ATOM 746 C C . LYS A 1 93 ? -4.506 -6.092 -15.747 1.00 90.31 93 LYS A C 1
ATOM 748 O O . LYS A 1 93 ? -5.612 -6.353 -15.282 1.00 90.31 93 LYS A O 1
ATOM 753 N N . ASP A 1 94 ? -3.376 -6.216 -15.056 1.00 88.88 94 ASP A N 1
ATOM 754 C CA . ASP A 1 94 ? -3.315 -6.744 -13.691 1.00 88.88 94 ASP A CA 1
ATOM 755 C C . ASP A 1 94 ? -4.144 -5.866 -12.727 1.00 88.88 94 ASP A C 1
ATOM 757 O O . ASP A 1 94 ? -4.909 -6.391 -11.916 1.00 88.88 94 ASP A O 1
ATOM 761 N N . LYS A 1 95 ? -4.087 -4.531 -12.867 1.00 85.31 95 LYS A N 1
ATOM 762 C CA . LYS A 1 95 ? -4.952 -3.592 -12.126 1.00 85.31 95 LYS A CA 1
ATOM 763 C C . LYS A 1 95 ? -6.436 -3.801 -12.436 1.00 85.31 95 LYS A C 1
ATOM 765 O O . LYS A 1 95 ? -7.256 -3.836 -11.521 1.00 85.31 95 LYS A O 1
ATOM 770 N N . SER A 1 96 ? -6.795 -3.937 -13.715 1.00 86.12 96 SER A N 1
ATOM 771 C CA . SER A 1 96 ? -8.184 -4.164 -14.133 1.00 86.12 96 SER A CA 1
ATOM 772 C C . SER A 1 96 ? -8.740 -5.464 -13.556 1.00 86.12 96 SER A C 1
ATOM 774 O O . SER A 1 96 ? -9.859 -5.487 -13.041 1.00 86.12 96 SER A O 1
ATOM 776 N N . ASP A 1 97 ? -7.958 -6.539 -13.617 1.00 88.69 97 ASP A N 1
ATOM 777 C CA . ASP A 1 97 ? -8.366 -7.856 -13.138 1.00 88.69 97 ASP A CA 1
ATOM 778 C C . ASP A 1 97 ? -8.474 -7.883 -11.607 1.00 88.69 97 ASP A C 1
ATOM 780 O O . ASP A 1 97 ? -9.449 -8.422 -11.076 1.00 88.69 97 ASP A O 1
ATOM 784 N N . PHE A 1 98 ? -7.567 -7.203 -10.895 1.00 85.62 98 PHE A N 1
ATOM 785 C CA . PHE A 1 98 ? -7.687 -6.993 -9.451 1.00 85.62 98 PHE A CA 1
ATOM 786 C C . PHE A 1 98 ? -8.979 -6.254 -9.085 1.00 85.62 98 PHE A C 1
ATOM 788 O O . PHE A 1 98 ? -9.736 -6.717 -8.232 1.00 85.62 98 PHE A O 1
ATOM 795 N N . SER A 1 99 ? -9.277 -5.135 -9.748 1.00 82.31 99 SER A N 1
ATOM 796 C CA . SER A 1 99 ? -10.475 -4.354 -9.431 1.00 82.31 99 SER A CA 1
ATOM 797 C C . SER A 1 99 ? -11.769 -5.088 -9.761 1.00 82.31 99 SER A C 1
ATOM 799 O O . SER A 1 99 ? -12.738 -4.980 -9.011 1.00 82.31 99 SER A O 1
ATOM 801 N N . LYS A 1 100 ? -11.793 -5.891 -10.833 1.00 84.38 100 LYS A N 1
ATOM 802 C CA . LYS A 1 100 ? -12.923 -6.789 -11.118 1.00 84.38 100 LYS A CA 1
ATOM 803 C C . LYS A 1 100 ? -13.107 -7.823 -10.011 1.00 84.38 100 LYS A C 1
ATOM 805 O O . LYS A 1 100 ? -14.235 -8.027 -9.572 1.00 84.38 100 LYS A O 1
ATOM 810 N N . ALA A 1 101 ? -12.024 -8.454 -9.555 1.00 84.81 101 ALA A N 1
ATOM 811 C CA . ALA A 1 101 ? -12.081 -9.437 -8.477 1.00 84.81 101 ALA A CA 1
ATOM 812 C C . ALA A 1 101 ? -12.557 -8.804 -7.158 1.00 84.81 101 ALA A C 1
ATOM 814 O O . ALA A 1 101 ? -13.414 -9.364 -6.477 1.00 84.81 101 ALA A O 1
ATOM 815 N N . ALA A 1 102 ? -12.071 -7.603 -6.834 1.00 78.62 102 ALA A N 1
ATOM 816 C CA . ALA A 1 102 ? -12.517 -6.847 -5.669 1.00 78.62 102 ALA A CA 1
ATOM 817 C C . ALA A 1 102 ? -14.014 -6.509 -5.752 1.00 78.62 102 ALA A C 1
ATOM 819 O O . ALA A 1 102 ? -14.748 -6.773 -4.801 1.00 78.62 102 ALA A O 1
ATOM 820 N N . PHE A 1 103 ? -14.483 -6.023 -6.905 1.00 80.44 103 PHE A N 1
ATOM 821 C CA . PHE A 1 103 ? -15.898 -5.728 -7.134 1.00 80.44 103 PHE A CA 1
ATOM 822 C C . PHE A 1 103 ? -16.779 -6.973 -6.978 1.00 80.44 103 PHE A C 1
ATOM 824 O O . PHE A 1 103 ? -17.812 -6.923 -6.314 1.00 80.44 103 PHE A O 1
ATOM 831 N N . GLN A 1 104 ? -16.353 -8.114 -7.531 1.00 84.94 104 GLN A N 1
ATOM 832 C CA . GLN A 1 104 ? -17.048 -9.396 -7.363 1.00 84.94 104 GLN A CA 1
ATOM 833 C C . GLN A 1 104 ? -17.113 -9.845 -5.896 1.00 84.94 104 GLN A C 1
ATOM 835 O O . GLN A 1 104 ? -18.087 -10.476 -5.494 1.00 84.94 104 GLN A O 1
ATOM 840 N N . ALA A 1 105 ? -16.113 -9.485 -5.092 1.00 80.00 105 ALA A N 1
ATOM 841 C CA . ALA A 1 105 ? -16.083 -9.721 -3.652 1.00 80.00 105 ALA A CA 1
ATOM 842 C C . ALA A 1 105 ? -16.830 -8.646 -2.828 1.00 80.00 105 ALA A C 1
ATOM 844 O O . ALA A 1 105 ? -16.825 -8.708 -1.602 1.00 80.00 105 ALA A O 1
ATOM 845 N N . GLY A 1 106 ? -17.478 -7.667 -3.472 1.00 76.12 106 GLY A N 1
ATOM 846 C CA . GLY A 1 106 ? -18.212 -6.587 -2.801 1.00 76.12 106 GLY A CA 1
ATOM 847 C C . GLY A 1 106 ? -17.332 -5.449 -2.272 1.00 76.12 106 GLY A C 1
ATOM 848 O O . GLY A 1 106 ? -17.801 -4.625 -1.486 1.00 76.12 106 GLY A O 1
ATOM 849 N N . HIS A 1 107 ? -16.068 -5.387 -2.693 1.00 73.38 107 HIS A N 1
ATOM 850 C CA . HIS A 1 107 ? -15.135 -4.312 -2.373 1.00 73.38 107 HIS A CA 1
ATOM 851 C C . HIS A 1 107 ? -15.023 -3.317 -3.533 1.00 73.38 107 HIS A C 1
ATOM 853 O O . HIS A 1 107 ? -15.032 -3.697 -4.701 1.00 73.38 107 HIS A O 1
ATOM 859 N N . TYR A 1 108 ? -14.857 -2.035 -3.208 1.00 75.25 108 TYR A N 1
ATOM 860 C CA . TYR A 1 108 ? -14.719 -0.954 -4.185 1.00 75.25 108 TYR A CA 1
ATOM 861 C C . TYR A 1 108 ? -13.358 -0.286 -3.980 1.00 75.25 10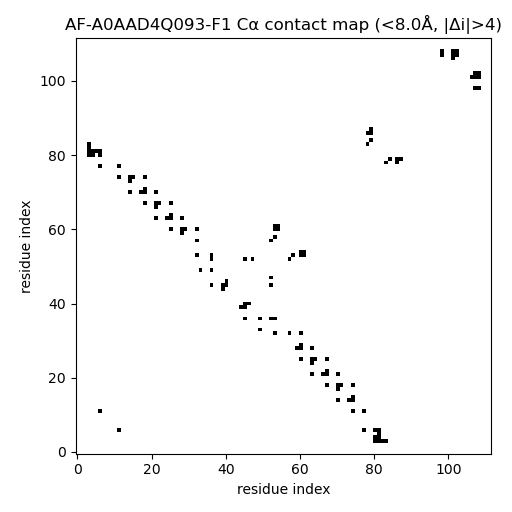8 TYR A C 1
ATOM 863 O O . TYR A 1 108 ? -13.248 0.601 -3.135 1.00 75.25 108 TYR A O 1
ATOM 871 N N . PRO A 1 109 ? -12.301 -0.748 -4.673 1.00 64.06 109 PRO A N 1
ATOM 872 C CA . PRO A 1 109 ? -10.989 -0.128 -4.574 1.00 64.06 109 PRO A CA 1
ATOM 873 C C . PRO A 1 109 ? -11.069 1.332 -5.018 1.00 64.06 109 PRO A C 1
ATOM 875 O O . PRO A 1 109 ? -11.610 1.627 -6.085 1.00 64.06 109 PRO A O 1
ATOM 878 N N . GLU A 1 110 ? -10.513 2.242 -4.223 1.00 56.22 110 GLU A N 1
ATOM 879 C CA . GLU A 1 110 ? -10.292 3.611 -4.673 1.00 56.22 110 GLU A CA 1
ATOM 880 C C . GLU A 1 110 ? -9.173 3.608 -5.719 1.00 56.22 110 GLU A C 1
ATOM 882 O O . GLU A 1 110 ? -8.040 3.209 -5.440 1.00 56.22 110 GLU A O 1
ATOM 887 N N . PHE A 1 111 ? -9.501 4.032 -6.939 1.00 45.28 111 PHE A N 1
ATOM 888 C CA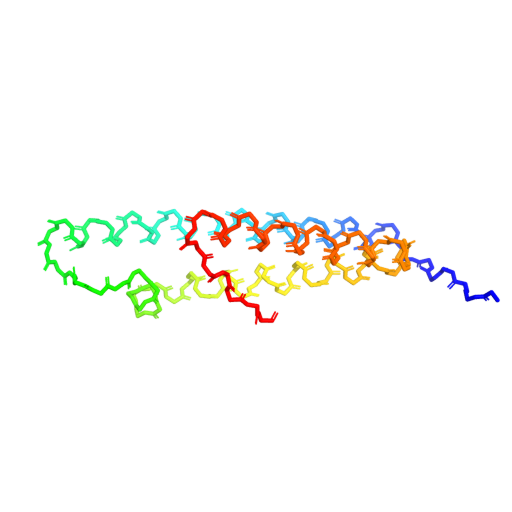 . PHE A 1 111 ? -8.505 4.338 -7.957 1.00 45.28 111 PHE A CA 1
ATOM 889 C C . PHE A 1 111 ? -8.015 5.766 -7.702 1.00 45.28 111 PHE A C 1
ATOM 891 O O . PHE A 1 111 ? -8.750 6.718 -7.962 1.00 45.28 111 PHE A O 1
ATOM 898 N N . ILE A 1 112 ? -6.807 5.898 -7.153 1.00 36.50 112 ILE A N 1
ATOM 899 C CA . ILE A 1 112 ? -6.057 7.163 -7.143 1.00 36.50 112 ILE A CA 1
ATOM 900 C C . ILE A 1 112 ? -5.166 7.187 -8.381 1.00 36.50 112 ILE A C 1
ATOM 902 O O . ILE A 1 112 ? -4.512 6.146 -8.634 1.00 36.50 112 ILE A O 1
#

Sequence (112 aa):
MLAATDVPFDASQMRKKNYQDALSKFESDDKEARKNYNEEKDEGFTSDKFETWVTQNRPSWGVSKKTLQGRSDELTQTAMAAFGLAYQEKLEKDKSDFSKAAFQAGHYPEFI

Foldseek 3Di:
DPDLDPDDPVLLVVLVVQLVVLVVQLVVLVVVLVVVVVVCVVVVVDPDDSVVVCVVPPVVNVVSVVSNVVSVVVNLVSCCSRVNPVSVVVVVVVVVVVQVVCVVVVHHDDDD